Protein AF-A0A8T7E8D4-F1 (afdb_monomer_lite)

Secondary structure (DSSP, 8-state):
--------------THHHHHHHHHHHHHHHHHHHHHHHS-HHHHHH-HHHHHHHHHHHHHHHHHHHHHHHHHHHHHHTTTS-HHHHHHHHHHHHHHHHHHHHHHT-TT-HHHHHHHHHHHHHHHHHHHHHTT--PPPHHHHHHH--

Structure (mmCIF, N/CA/C/O backbone):
data_AF-A0A8T7E8D4-F1
#
_entry.id   AF-A0A8T7E8D4-F1
#
loop_
_atom_site.group_PDB
_atom_site.id
_atom_site.type_symbol
_atom_site.label_atom_id
_atom_site.label_alt_id
_atom_site.label_comp_id
_atom_site.label_asym_id
_atom_site.label_entity_id
_atom_site.label_seq_id
_atom_site.pdbx_PDB_ins_code
_atom_site.Cartn_x
_atom_site.Cartn_y
_atom_site.Cartn_z
_atom_site.occupancy
_atom_site.B_iso_or_equiv
_atom_site.auth_seq_id
_atom_site.auth_comp_id
_atom_site.auth_asym_id
_atom_site.auth_atom_id
_atom_site.pdbx_PDB_model_num
ATOM 1 N N . MET A 1 1 ? -45.755 15.172 2.010 1.00 49.56 1 MET A N 1
ATOM 2 C CA . MET A 1 1 ? -44.885 14.847 0.857 1.00 49.56 1 MET A CA 1
ATOM 3 C C . MET A 1 1 ? -43.943 13.762 1.341 1.00 49.56 1 MET A C 1
ATOM 5 O O . MET A 1 1 ? -43.435 13.919 2.440 1.00 49.56 1 MET A O 1
ATOM 9 N N . ALA A 1 2 ? -43.832 12.634 0.638 1.00 46.91 2 ALA A N 1
ATOM 10 C CA . ALA A 1 2 ? -43.070 11.491 1.142 1.00 46.91 2 ALA A CA 1
ATOM 11 C C . ALA A 1 2 ? -41.565 11.699 0.925 1.00 46.91 2 ALA A C 1
ATOM 13 O O . ALA A 1 2 ? -41.148 12.019 -0.188 1.00 46.91 2 ALA A O 1
ATOM 14 N N . GLU A 1 3 ? -40.782 11.499 1.984 1.00 51.09 3 GLU A N 1
ATOM 15 C CA . GLU A 1 3 ? -39.321 11.474 1.935 1.00 51.09 3 GLU A CA 1
ATOM 16 C C . GLU A 1 3 ? -38.874 10.336 1.001 1.00 51.09 3 GLU A C 1
ATOM 18 O O . GLU A 1 3 ? -39.162 9.165 1.256 1.00 51.09 3 GLU A O 1
ATOM 23 N N . GLN A 1 4 ? -38.201 10.660 -0.106 1.00 53.59 4 GLN A N 1
ATOM 24 C CA . GLN A 1 4 ? -37.549 9.644 -0.930 1.00 53.59 4 GLN A CA 1
ATOM 25 C C . GLN A 1 4 ? -36.211 9.280 -0.289 1.00 53.59 4 GLN A C 1
ATOM 27 O O . GLN A 1 4 ? -35.181 9.860 -0.628 1.00 53.59 4 GLN A O 1
ATOM 32 N N . ASP A 1 5 ? -36.243 8.310 0.627 1.00 52.97 5 ASP A N 1
ATOM 33 C CA . ASP A 1 5 ? -35.042 7.658 1.157 1.00 52.97 5 ASP A CA 1
ATOM 34 C C . ASP A 1 5 ? -34.182 7.137 -0.020 1.00 52.97 5 ASP A C 1
ATOM 36 O O . ASP A 1 5 ? -34.645 6.289 -0.800 1.00 52.97 5 ASP A O 1
ATOM 40 N N . PRO A 1 6 ? -32.967 7.679 -0.241 1.00 56.50 6 PRO A N 1
ATOM 41 C CA . PRO A 1 6 ? -32.166 7.357 -1.411 1.00 56.50 6 PRO A CA 1
ATOM 42 C C . PRO A 1 6 ? -31.604 5.938 -1.292 1.00 56.50 6 PRO A C 1
ATOM 44 O O . PRO A 1 6 ? -30.534 5.720 -0.720 1.00 56.50 6 PRO A O 1
ATOM 47 N N . THR A 1 7 ? -32.310 4.980 -1.906 1.00 58.66 7 THR A N 1
ATOM 48 C CA . THR A 1 7 ? -31.981 3.545 -1.908 1.00 58.66 7 THR A CA 1
ATOM 49 C C . THR A 1 7 ? -30.466 3.307 -1.994 1.00 58.66 7 THR A C 1
ATOM 51 O O . THR A 1 7 ? -29.839 3.781 -2.954 1.00 58.66 7 THR A O 1
ATOM 54 N N . PRO A 1 8 ? -29.851 2.576 -1.044 1.00 51.19 8 PRO A N 1
ATOM 55 C CA . PRO A 1 8 ? -28.403 2.558 -0.893 1.00 51.19 8 PRO A CA 1
ATOM 56 C C . PRO A 1 8 ? -27.721 2.039 -2.161 1.00 51.19 8 PRO A C 1
ATOM 58 O O . PRO A 1 8 ? -27.853 0.872 -2.544 1.00 51.19 8 PRO A O 1
ATOM 61 N N . LYS A 1 9 ? -26.968 2.928 -2.824 1.00 55.31 9 LYS A N 1
ATOM 62 C CA . LYS A 1 9 ? -26.284 2.664 -4.098 1.00 55.31 9 LYS A CA 1
ATOM 63 C C . LYS A 1 9 ? -25.301 1.503 -3.935 1.00 55.31 9 LYS A C 1
ATOM 65 O O . LYS A 1 9 ? -24.167 1.687 -3.491 1.00 55.31 9 LYS A O 1
ATOM 70 N N . LYS A 1 10 ? -25.746 0.298 -4.309 1.00 55.50 10 LYS A N 1
ATOM 71 C CA . LYS A 1 10 ? -25.026 -0.972 -4.136 1.00 55.50 10 LYS A CA 1
ATOM 72 C C . LYS A 1 10 ? -23.625 -0.885 -4.750 1.00 55.50 10 LYS A C 1
ATOM 74 O O . LYS A 1 10 ? -23.478 -0.994 -5.968 1.00 55.50 10 LYS A O 1
ATOM 79 N N . ARG A 1 11 ? -22.596 -0.695 -3.911 1.00 60.75 11 ARG A N 1
ATOM 80 C CA . ARG A 1 11 ? -21.184 -0.651 -4.325 1.00 60.75 11 ARG A CA 1
ATOM 81 C C . ARG A 1 11 ? -20.799 -2.019 -4.910 1.00 60.75 11 ARG A C 1
ATOM 83 O O . ARG A 1 11 ? -20.565 -2.973 -4.177 1.00 60.75 11 ARG A O 1
ATOM 90 N N . ARG A 1 12 ? -20.801 -2.124 -6.243 1.00 61.81 12 ARG A N 1
ATOM 91 C CA . ARG A 1 12 ? -20.352 -3.292 -7.025 1.00 61.81 12 ARG A CA 1
AT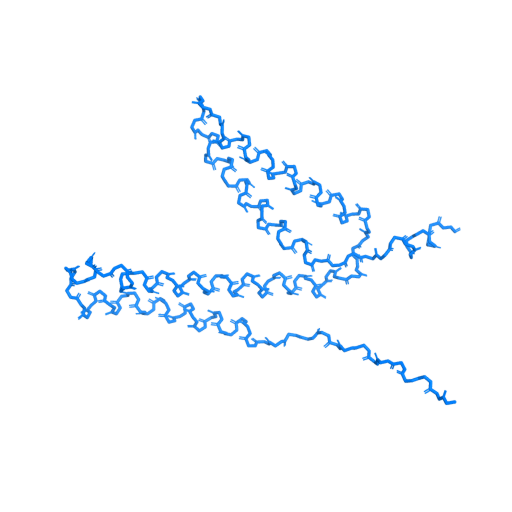OM 92 C C . ARG A 1 12 ? -18.997 -3.009 -7.650 1.00 61.81 12 ARG A C 1
ATOM 94 O O . ARG A 1 12 ? -18.719 -1.858 -7.958 1.00 61.81 12 ARG A O 1
ATOM 101 N N . VAL A 1 13 ? -18.259 -4.064 -7.983 1.00 62.72 13 VAL A N 1
ATOM 102 C CA . VAL A 1 13 ? -17.017 -4.002 -8.766 1.00 62.72 13 VAL A CA 1
ATOM 103 C C . VAL A 1 13 ? -17.285 -3.562 -10.222 1.00 62.72 13 VAL A C 1
ATOM 105 O O . VAL A 1 13 ? -17.947 -4.316 -10.937 1.00 62.72 13 VAL A O 1
ATOM 108 N N . PRO A 1 14 ? -16.749 -2.426 -10.732 1.00 73.94 14 PRO A N 1
ATOM 109 C CA . PRO A 1 14 ? -16.407 -2.315 -12.138 1.00 73.94 14 PRO A CA 1
ATOM 110 C C . PRO A 1 14 ? -15.186 -3.210 -12.351 1.00 73.94 14 PRO A C 1
ATOM 112 O O . PRO A 1 14 ? -14.033 -2.811 -12.195 1.00 73.94 14 PRO A O 1
ATOM 115 N N . ILE A 1 15 ? -15.485 -4.465 -12.678 1.00 74.81 15 ILE A N 1
ATOM 116 C CA . ILE A 1 15 ? -14.571 -5.579 -12.981 1.00 74.81 15 ILE A CA 1
ATOM 117 C C . ILE A 1 15 ? -13.484 -5.188 -14.013 1.00 74.81 15 ILE A C 1
ATOM 119 O O . ILE A 1 15 ? -12.457 -5.850 -14.114 1.00 74.81 15 ILE A O 1
ATOM 123 N N . GLY A 1 16 ? -13.657 -4.062 -14.713 1.00 80.94 16 GLY A N 1
ATOM 124 C CA . GLY A 1 16 ? -12.641 -3.437 -15.556 1.00 80.94 16 GLY A CA 1
ATOM 125 C C . GLY A 1 16 ? -11.303 -3.128 -14.868 1.00 80.94 16 GLY A C 1
ATOM 126 O O . GLY A 1 16 ? -10.287 -3.235 -15.537 1.00 80.94 16 GLY A O 1
ATOM 127 N N . LEU A 1 17 ? -11.243 -2.811 -13.565 1.00 83.00 17 LEU A N 1
ATOM 128 C CA . LEU A 1 17 ? -9.956 -2.514 -12.899 1.00 83.00 17 LEU A CA 1
ATOM 129 C C . LEU A 1 17 ? -8.959 -3.698 -12.909 1.00 83.00 17 LEU A C 1
ATOM 131 O O . LEU A 1 17 ? -7.856 -3.522 -13.434 1.00 83.00 17 LEU A O 1
ATOM 135 N N . PRO A 1 18 ? -9.305 -4.906 -12.413 1.00 85.88 18 PRO A N 1
ATOM 136 C CA . PRO A 1 18 ? -8.406 -6.056 -12.500 1.00 85.88 18 PRO A CA 1
ATOM 137 C C . PRO A 1 18 ? -8.182 -6.536 -13.943 1.00 85.88 18 PRO A C 1
ATOM 139 O O . PRO A 1 18 ? -7.100 -7.034 -14.240 1.00 85.88 18 PRO A O 1
ATOM 142 N N . ILE A 1 19 ? -9.144 -6.347 -14.858 1.00 87.12 19 ILE A N 1
ATOM 143 C CA . ILE A 1 19 ? -8.937 -6.641 -16.289 1.00 87.12 19 ILE A CA 1
ATOM 144 C C . ILE A 1 19 ? -7.839 -5.737 -16.867 1.00 87.12 19 ILE A C 1
ATOM 146 O O . ILE A 1 19 ? -6.902 -6.237 -17.485 1.00 87.12 19 ILE A O 1
ATOM 150 N N . THR A 1 20 ? -7.898 -4.425 -16.620 1.00 87.81 20 THR A N 1
ATOM 151 C CA . THR A 1 20 ? -6.860 -3.480 -17.059 1.00 87.81 20 THR A CA 1
ATOM 152 C C . THR A 1 20 ? -5.505 -3.801 -16.430 1.00 87.81 20 THR A C 1
ATOM 154 O O . THR A 1 20 ? -4.496 -3.729 -17.126 1.00 87.81 20 THR A O 1
ATOM 157 N N . ALA A 1 21 ? -5.462 -4.228 -15.160 1.00 88.50 21 ALA A N 1
ATOM 158 C CA . ALA A 1 21 ? -4.226 -4.696 -14.529 1.00 88.50 21 ALA A CA 1
ATOM 159 C C . ALA A 1 21 ? -3.603 -5.876 -15.300 1.00 88.50 21 ALA A C 1
ATOM 161 O O . ALA A 1 21 ? -2.440 -5.810 -15.686 1.00 88.50 21 ALA A O 1
ATOM 162 N N . VAL A 1 22 ? -4.390 -6.918 -15.604 1.00 90.31 22 VAL A N 1
ATOM 163 C CA . VAL A 1 22 ? -3.923 -8.089 -16.370 1.00 90.31 22 VAL A CA 1
ATOM 164 C C . VAL A 1 22 ? -3.470 -7.702 -17.782 1.00 90.31 22 VAL A C 1
ATOM 166 O O . VAL A 1 22 ? -2.429 -8.177 -18.232 1.00 90.31 22 VAL A O 1
ATOM 169 N N . LEU A 1 23 ? -4.191 -6.810 -18.467 1.00 90.12 23 LEU A N 1
ATOM 170 C CA . LEU A 1 23 ? -3.785 -6.313 -19.786 1.00 90.12 23 LEU A CA 1
ATOM 171 C C . LEU A 1 23 ? -2.434 -5.583 -19.730 1.00 90.12 23 LEU A C 1
ATOM 173 O O . LEU A 1 23 ? -1.564 -5.868 -20.551 1.00 90.12 23 LEU A O 1
ATOM 177 N N . PHE A 1 24 ? -2.221 -4.703 -18.746 1.00 89.62 24 PHE A N 1
ATOM 178 C CA . PHE A 1 24 ? -0.935 -4.022 -18.544 1.00 89.62 24 PHE A CA 1
ATOM 179 C C . PHE A 1 24 ? 0.194 -4.983 -18.146 1.00 89.62 24 PHE A C 1
ATOM 181 O O . PHE A 1 24 ? 1.324 -4.791 -18.593 1.00 89.62 24 PHE A O 1
ATOM 188 N N . LEU A 1 25 ? -0.095 -6.028 -17.359 1.00 90.50 25 LEU A N 1
ATOM 189 C CA . LEU A 1 25 ? 0.881 -7.063 -17.007 1.00 90.50 25 LEU A CA 1
ATOM 190 C C . LEU A 1 25 ? 1.386 -7.781 -18.259 1.00 90.50 25 LEU A C 1
ATOM 192 O O . LEU A 1 25 ? 2.591 -7.860 -18.487 1.00 90.50 25 LEU A O 1
ATOM 196 N N . LEU A 1 26 ? 0.453 -8.283 -19.074 1.00 90.12 26 LEU A N 1
ATOM 197 C CA . LEU A 1 26 ? 0.767 -8.993 -20.309 1.00 90.12 26 LEU A CA 1
ATOM 198 C C . LEU A 1 26 ? 1.535 -8.076 -21.262 1.00 90.12 26 LEU A C 1
ATOM 200 O O . LEU A 1 26 ? 2.608 -8.451 -21.729 1.00 90.12 26 LEU A O 1
ATOM 204 N N . LEU A 1 27 ? 1.045 -6.852 -21.493 1.00 89.25 27 LEU A N 1
ATOM 205 C CA . LEU A 1 27 ? 1.713 -5.908 -22.385 1.00 89.25 27 LEU A CA 1
ATOM 206 C C . LEU A 1 27 ? 3.134 -5.580 -21.899 1.00 89.25 27 LEU A C 1
ATOM 208 O O . LEU A 1 27 ? 4.063 -5.634 -22.694 1.00 89.25 27 LEU A O 1
ATOM 212 N N . GLY A 1 28 ? 3.335 -5.322 -20.601 1.00 85.06 28 GLY A N 1
ATOM 213 C CA . GLY A 1 28 ? 4.658 -5.051 -20.029 1.00 85.06 28 GLY A CA 1
ATOM 214 C C . GLY A 1 28 ? 5.645 -6.212 -20.197 1.00 85.06 28 GLY A C 1
ATOM 215 O O . GLY A 1 28 ? 6.800 -5.987 -20.564 1.00 85.06 28 GLY A O 1
ATOM 216 N N . LEU A 1 29 ? 5.177 -7.452 -20.005 1.00 87.12 29 LEU A N 1
ATOM 217 C CA . LEU A 1 29 ? 5.975 -8.668 -20.202 1.00 87.12 29 LEU A CA 1
ATOM 218 C C . LEU A 1 29 ? 6.361 -8.905 -21.671 1.00 87.12 29 LEU A C 1
ATOM 220 O O . LEU A 1 29 ? 7.455 -9.401 -21.926 1.00 87.12 29 LEU A O 1
ATOM 224 N N . PHE A 1 30 ? 5.511 -8.530 -22.635 1.00 87.25 30 PHE A N 1
ATOM 225 C CA . PHE A 1 30 ? 5.833 -8.628 -24.065 1.00 87.25 30 PHE A CA 1
ATOM 226 C C . PHE A 1 30 ? 6.650 -7.435 -24.588 1.00 87.25 30 PHE A C 1
ATOM 228 O O . PHE A 1 30 ? 7.502 -7.610 -25.458 1.00 87.25 30 PHE A O 1
ATOM 235 N N . VAL A 1 31 ? 6.450 -6.226 -24.056 1.00 85.19 31 VAL A N 1
ATOM 236 C CA . VAL A 1 31 ? 7.137 -5.006 -24.514 1.00 85.19 31 VAL A CA 1
ATOM 237 C C . VAL A 1 31 ? 8.630 -5.041 -24.182 1.00 85.19 31 VAL A C 1
ATOM 239 O O . VAL A 1 31 ? 9.440 -4.721 -25.048 1.00 85.19 31 VAL A O 1
ATOM 242 N N . ALA A 1 32 ? 9.018 -5.480 -22.980 1.00 77.19 32 ALA A N 1
ATOM 243 C CA . ALA A 1 32 ? 10.424 -5.525 -22.566 1.00 77.19 32 ALA A CA 1
ATOM 244 C C . ALA A 1 32 ? 11.351 -6.326 -23.521 1.00 77.19 32 ALA A C 1
ATOM 246 O O . ALA A 1 32 ? 12.321 -5.738 -24.004 1.00 77.19 32 ALA A O 1
ATOM 247 N N . PRO A 1 33 ? 11.077 -7.606 -23.866 1.00 82.75 33 PRO A N 1
ATOM 248 C CA . PRO A 1 33 ? 11.890 -8.347 -24.836 1.00 82.75 33 PRO A CA 1
ATOM 249 C C . PRO A 1 33 ? 11.748 -7.807 -26.270 1.00 82.75 33 PRO A C 1
ATOM 251 O O . PRO A 1 33 ? 12.697 -7.861 -27.047 1.00 82.75 33 PRO A O 1
ATOM 254 N N . THR A 1 34 ? 10.588 -7.246 -26.634 1.00 83.19 34 THR A N 1
ATOM 255 C CA . THR A 1 34 ? 10.385 -6.664 -27.974 1.00 83.19 34 THR A CA 1
ATOM 256 C C . THR A 1 34 ? 11.271 -5.437 -28.197 1.00 83.19 34 THR A C 1
ATOM 258 O O . THR A 1 34 ? 11.852 -5.278 -29.271 1.00 83.19 34 THR A O 1
ATOM 261 N N . LEU A 1 35 ? 11.429 -4.583 -27.180 1.00 78.12 35 LEU A N 1
ATOM 262 C CA . LEU A 1 35 ? 12.281 -3.396 -27.253 1.00 78.12 35 LEU A CA 1
ATOM 263 C C . LEU A 1 35 ? 13.764 -3.757 -27.381 1.00 78.12 35 LEU A C 1
ATOM 265 O O . LEU A 1 35 ? 14.455 -3.167 -28.209 1.00 78.12 35 LEU A O 1
ATOM 269 N N . THR A 1 36 ? 14.245 -4.748 -26.625 1.00 78.06 36 THR A N 1
ATOM 270 C CA . THR A 1 36 ? 15.645 -5.202 -26.710 1.00 78.06 36 THR A CA 1
ATOM 271 C C . THR A 1 36 ? 15.968 -5.929 -28.016 1.00 78.06 36 THR A C 1
ATOM 273 O O . THR A 1 36 ? 17.127 -5.926 -28.425 1.00 78.06 36 THR A O 1
ATOM 276 N N . ALA A 1 37 ? 14.967 -6.508 -28.689 1.00 81.44 37 ALA A N 1
ATOM 277 C CA . ALA A 1 37 ? 15.109 -7.081 -30.028 1.00 81.44 37 ALA A CA 1
ATOM 278 C C . ALA A 1 37 ? 15.044 -6.033 -31.159 1.00 81.44 37 ALA A C 1
ATOM 280 O O . ALA A 1 37 ? 15.626 -6.250 -32.220 1.00 81.44 37 ALA A O 1
ATOM 281 N N . SER A 1 38 ? 14.340 -4.913 -30.951 1.00 81.25 38 SER A N 1
ATOM 282 C CA . SER A 1 38 ? 14.062 -3.918 -32.004 1.00 81.25 38 SER A CA 1
ATOM 283 C C . SER A 1 38 ? 15.009 -2.712 -32.006 1.00 81.25 38 SER A C 1
ATOM 285 O O . SER A 1 38 ? 15.161 -2.069 -33.043 1.00 81.25 38 SER A O 1
ATOM 287 N N . PHE A 1 39 ? 15.633 -2.380 -30.870 1.00 79.00 39 PHE A N 1
ATOM 288 C CA . PHE A 1 39 ? 16.472 -1.185 -30.723 1.00 79.00 39 PHE A CA 1
ATOM 289 C C . PHE A 1 39 ? 17.923 -1.526 -30.344 1.00 79.00 39 PHE A C 1
ATOM 291 O O . PHE A 1 39 ? 18.148 -2.347 -29.451 1.00 79.00 39 PHE A O 1
ATOM 298 N N . PRO A 1 40 ? 18.931 -0.853 -30.940 1.00 80.75 40 PRO A N 1
ATOM 299 C CA . PRO A 1 40 ? 20.315 -0.960 -30.492 1.00 80.75 40 PRO A CA 1
ATOM 300 C C . PRO A 1 40 ? 20.471 -0.538 -29.025 1.00 80.75 40 PRO A C 1
ATOM 302 O O . PRO A 1 40 ? 19.927 0.484 -28.599 1.00 80.75 40 PRO A O 1
ATOM 305 N N . GLN A 1 41 ? 21.281 -1.283 -28.268 1.00 75.69 41 GLN A N 1
ATOM 306 C CA . GLN A 1 41 ? 21.496 -1.068 -26.827 1.00 75.69 41 GLN A CA 1
ATOM 307 C C . GLN A 1 41 ? 21.970 0.361 -26.486 1.00 75.69 41 GLN A C 1
ATOM 309 O O . GLN A 1 41 ? 21.618 0.903 -25.439 1.00 75.69 41 GLN A O 1
ATOM 314 N N . GLU A 1 42 ? 22.698 1.024 -27.391 1.00 73.31 42 GLU A N 1
ATOM 315 C CA . GLU A 1 42 ? 23.115 2.421 -27.210 1.00 73.31 42 GLU A CA 1
ATOM 316 C C . GLU A 1 42 ? 21.947 3.419 -27.157 1.00 73.31 42 GLU A C 1
ATOM 318 O O . GLU A 1 42 ? 22.025 4.408 -26.429 1.00 73.31 42 GLU A O 1
ATOM 323 N N . GLN A 1 43 ? 20.857 3.179 -27.896 1.00 73.94 43 GLN A N 1
ATOM 324 C CA . GLN A 1 43 ? 19.681 4.0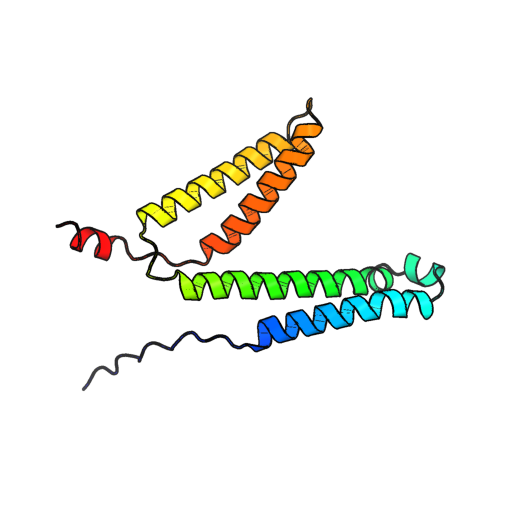57 -27.871 1.00 73.94 43 GLN A CA 1
ATOM 325 C C . GLN A 1 43 ? 18.834 3.825 -26.615 1.00 73.94 43 GLN A C 1
ATOM 327 O O . GLN A 1 43 ? 18.350 4.787 -26.020 1.00 73.94 43 GLN A O 1
ATOM 332 N N . LEU A 1 44 ? 18.713 2.568 -26.175 1.00 74.69 44 LEU A N 1
ATOM 333 C CA . LEU A 1 44 ? 18.038 2.204 -24.924 1.00 74.69 44 LEU A CA 1
ATOM 334 C C . LEU A 1 44 ? 18.726 2.845 -23.708 1.00 74.69 44 LEU A C 1
ATOM 336 O O . LEU A 1 44 ? 18.056 3.448 -22.874 1.00 74.69 44 LEU A O 1
ATOM 340 N N . ASN A 1 45 ? 20.060 2.798 -23.647 1.00 77.69 45 ASN A N 1
ATOM 341 C CA . ASN A 1 45 ? 20.826 3.363 -22.532 1.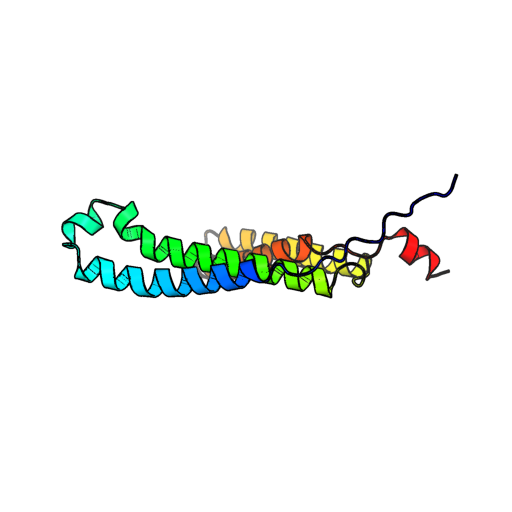00 77.69 45 ASN A CA 1
ATOM 342 C C . ASN A 1 45 ? 20.838 4.901 -22.505 1.00 77.69 45 ASN A C 1
ATOM 344 O O . ASN A 1 45 ? 20.907 5.490 -21.428 1.00 77.69 45 ASN A O 1
ATOM 348 N N . ARG A 1 46 ? 20.751 5.569 -23.665 1.00 82.19 46 ARG A N 1
ATOM 349 C CA . ARG A 1 46 ? 20.643 7.039 -23.737 1.00 82.19 46 ARG A CA 1
ATOM 350 C C . ARG A 1 46 ? 19.248 7.552 -23.362 1.00 82.19 46 ARG A C 1
ATOM 352 O O . ARG A 1 46 ? 19.133 8.664 -22.855 1.00 82.19 46 ARG A O 1
ATOM 359 N N . ASN A 1 47 ? 18.203 6.750 -23.573 1.00 83.31 47 ASN A N 1
ATOM 360 C CA . ASN A 1 47 ? 16.811 7.164 -23.404 1.00 83.31 47 ASN A CA 1
ATOM 361 C C . ASN A 1 47 ? 16.142 6.435 -22.228 1.00 83.31 47 ASN A C 1
ATOM 363 O O . ASN A 1 47 ? 15.479 5.413 -22.406 1.00 83.31 47 ASN A O 1
ATOM 367 N N . ALA A 1 48 ? 16.236 7.013 -21.025 1.00 82.50 48 ALA A N 1
ATOM 368 C CA . ALA A 1 48 ? 15.673 6.438 -19.796 1.00 82.50 48 ALA A CA 1
ATOM 369 C C . ALA A 1 48 ? 14.177 6.063 -19.896 1.00 82.50 48 ALA A C 1
ATOM 371 O O . ALA A 1 48 ? 13.761 5.059 -19.324 1.00 82.50 48 ALA A O 1
ATOM 372 N N . LEU A 1 49 ? 13.374 6.815 -20.662 1.00 81.00 49 LEU A N 1
ATOM 373 C CA . LEU A 1 49 ? 11.961 6.493 -20.914 1.00 81.00 49 LEU A CA 1
ATOM 374 C C . LEU A 1 49 ? 11.775 5.203 -21.733 1.00 81.00 49 LEU A C 1
ATOM 376 O O . LEU A 1 49 ? 10.875 4.424 -21.435 1.00 81.00 49 LEU A O 1
ATOM 380 N N . LEU A 1 50 ? 12.627 4.958 -22.734 1.00 79.75 50 LEU A N 1
ATOM 381 C CA . LEU A 1 50 ? 12.590 3.752 -23.575 1.00 79.75 50 LEU A CA 1
ATOM 382 C C . LEU A 1 50 ? 13.061 2.514 -22.804 1.00 79.75 50 LEU A C 1
ATOM 384 O O . LEU A 1 50 ? 12.439 1.463 -22.908 1.00 79.75 50 LEU A O 1
ATOM 388 N N . SER A 1 51 ? 14.109 2.649 -21.987 1.00 81.19 51 SER A N 1
ATOM 389 C CA . SER A 1 51 ? 14.558 1.582 -21.082 1.00 81.19 51 SER A CA 1
ATOM 390 C C . SER A 1 51 ? 13.518 1.281 -19.987 1.00 81.19 51 SER A C 1
ATOM 392 O O . SER A 1 51 ? 13.195 0.126 -19.708 1.00 81.19 51 SER A O 1
ATOM 394 N N . GLY A 1 52 ? 12.919 2.323 -19.402 1.00 85.25 52 GLY A N 1
ATOM 395 C CA . GLY A 1 52 ? 12.002 2.204 -18.268 1.00 85.25 52 GLY A CA 1
ATOM 396 C C . GLY A 1 52 ? 10.571 1.763 -18.595 1.00 85.25 52 GLY A C 1
ATOM 397 O O . GLY A 1 52 ? 9.854 1.376 -17.674 1.00 85.25 52 GLY A O 1
ATOM 398 N N . ILE A 1 53 ? 10.114 1.802 -19.854 1.00 88.56 53 ILE A N 1
ATOM 399 C CA . ILE A 1 53 ? 8.682 1.618 -20.167 1.00 88.56 53 ILE A CA 1
ATOM 400 C C . ILE A 1 53 ? 8.150 0.212 -19.843 1.00 88.56 53 ILE A C 1
ATOM 402 O O . ILE A 1 53 ? 7.032 0.088 -19.342 1.00 88.56 53 ILE A O 1
ATOM 406 N N . GLY A 1 54 ? 8.957 -0.838 -20.037 1.00 85.81 54 GLY A N 1
ATOM 407 C CA . GLY A 1 54 ? 8.588 -2.207 -19.653 1.00 85.81 54 GLY A CA 1
ATOM 408 C C . GLY A 1 54 ? 8.430 -2.360 -18.136 1.00 85.81 54 GLY A C 1
ATOM 409 O O . GLY A 1 54 ? 7.423 -2.886 -17.661 1.00 85.81 54 GLY A O 1
ATOM 410 N N . PHE A 1 55 ? 9.378 -1.809 -17.367 1.00 86.62 55 PHE A N 1
ATOM 411 C CA . PHE A 1 55 ? 9.291 -1.737 -15.904 1.00 86.62 55 PHE A CA 1
ATOM 412 C C . PHE A 1 55 ? 8.054 -0.948 -15.451 1.00 86.62 55 PHE A C 1
ATOM 414 O O . PHE A 1 55 ? 7.302 -1.420 -14.599 1.00 86.62 55 PHE A O 1
ATOM 421 N N . LEU A 1 56 ? 7.804 0.217 -16.056 1.00 90.44 56 LEU A N 1
ATOM 422 C CA . LEU A 1 56 ? 6.677 1.081 -15.713 1.00 90.44 56 LEU A CA 1
ATOM 423 C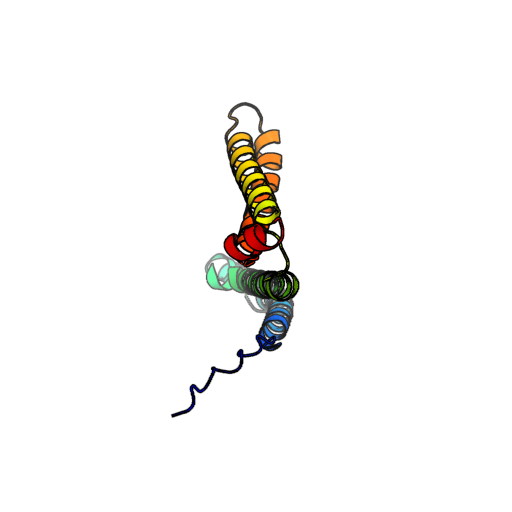 C . LEU A 1 56 ? 5.327 0.392 -15.963 1.00 90.44 56 LEU A C 1
ATOM 425 O O . LEU A 1 56 ? 4.433 0.507 -15.130 1.00 90.44 56 LEU A O 1
ATOM 429 N N . MET A 1 57 ? 5.175 -0.367 -17.053 1.00 89.44 57 MET A N 1
ATOM 430 C CA . MET A 1 57 ? 3.950 -1.133 -17.323 1.00 89.44 57 MET A CA 1
ATOM 431 C C . MET A 1 57 ? 3.690 -2.223 -16.280 1.00 89.44 57 MET A C 1
ATOM 433 O O . MET A 1 57 ? 2.572 -2.326 -15.770 1.00 89.44 57 MET A O 1
ATOM 437 N N . VAL A 1 58 ? 4.718 -2.992 -15.907 1.00 90.06 58 VAL A N 1
ATOM 438 C CA . VAL A 1 58 ? 4.606 -4.007 -14.845 1.00 90.06 58 VAL A CA 1
ATOM 439 C C . VAL A 1 58 ? 4.288 -3.347 -13.496 1.00 90.06 58 VAL A C 1
ATOM 441 O O . VAL A 1 58 ? 3.417 -3.822 -12.768 1.00 90.06 58 VAL A O 1
ATOM 444 N N . PHE A 1 59 ? 4.921 -2.214 -13.184 1.00 91.19 59 PHE A N 1
ATOM 445 C CA . PHE A 1 59 ? 4.675 -1.455 -11.957 1.00 91.19 59 PHE A CA 1
ATOM 446 C C . PHE A 1 59 ? 3.244 -0.889 -11.883 1.00 91.19 59 PHE A C 1
ATOM 448 O O . PHE A 1 59 ? 2.566 -1.066 -10.871 1.00 91.19 59 PHE A O 1
ATOM 455 N N . ILE A 1 60 ? 2.738 -0.295 -12.972 1.00 93.06 60 ILE A N 1
ATOM 456 C CA . ILE A 1 60 ? 1.344 0.169 -13.084 1.00 93.06 60 ILE A CA 1
ATOM 457 C C . ILE A 1 60 ? 0.367 -0.999 -12.902 1.00 93.06 60 ILE A C 1
ATOM 459 O O . ILE A 1 60 ? -0.609 -0.868 -12.163 1.00 93.06 60 ILE A O 1
ATOM 463 N N . SER A 1 61 ? 0.640 -2.157 -13.510 1.00 92.62 61 SER A N 1
ATOM 464 C CA . SER A 1 61 ? -0.157 -3.372 -13.310 1.00 92.62 61 SER A CA 1
ATOM 465 C C . SER A 1 61 ? -0.227 -3.781 -11.832 1.00 92.62 61 SER A C 1
ATOM 467 O O . SER A 1 61 ? -1.320 -4.018 -11.315 1.00 92.62 61 SER A O 1
ATOM 469 N N . ILE A 1 62 ? 0.913 -3.815 -11.130 1.00 92.56 62 ILE A N 1
ATOM 470 C CA . ILE A 1 62 ? 0.969 -4.148 -9.696 1.00 92.56 62 ILE A CA 1
ATOM 471 C C . ILE A 1 62 ? 0.124 -3.159 -8.877 1.00 92.56 62 ILE A C 1
ATOM 473 O O . ILE A 1 62 ? -0.651 -3.588 -8.022 1.00 92.56 62 ILE A O 1
ATOM 477 N N . ILE A 1 63 ? 0.201 -1.856 -9.171 1.00 93.31 63 ILE A N 1
ATOM 478 C CA . ILE A 1 63 ? -0.615 -0.827 -8.509 1.00 93.31 63 ILE A CA 1
ATOM 479 C C . ILE A 1 63 ? -2.114 -1.047 -8.767 1.00 93.31 63 ILE A C 1
ATOM 481 O O . ILE A 1 63 ? -2.901 -1.037 -7.821 1.00 93.31 63 ILE A O 1
ATOM 485 N N . LEU A 1 64 ? -2.528 -1.285 -10.015 1.00 93.12 64 LEU A N 1
ATOM 486 C CA . LEU A 1 64 ? -3.936 -1.529 -10.361 1.00 93.12 64 LEU A CA 1
ATOM 487 C C . LEU A 1 64 ? -4.485 -2.798 -9.690 1.00 93.12 64 LEU A C 1
ATOM 489 O O . LEU A 1 64 ? -5.623 -2.810 -9.208 1.00 93.12 64 LEU A O 1
ATOM 493 N N . PHE A 1 65 ? -3.672 -3.854 -9.616 1.00 92.69 65 PHE A N 1
ATOM 494 C CA . PHE A 1 65 ? -4.017 -5.083 -8.908 1.00 92.69 65 PHE A CA 1
ATOM 495 C C . PHE A 1 65 ? -4.153 -4.837 -7.399 1.00 92.69 65 PHE A C 1
ATOM 497 O O . PHE A 1 65 ? -5.122 -5.275 -6.781 1.00 92.69 65 PHE A O 1
ATOM 504 N N . TYR A 1 66 ? -3.234 -4.065 -6.816 1.00 93.69 66 TYR A N 1
ATOM 505 C CA . TYR A 1 66 ? -3.256 -3.709 -5.402 1.00 93.69 66 TYR A CA 1
ATOM 506 C C . TYR A 1 66 ? -4.473 -2.845 -5.026 1.00 93.69 66 TYR A C 1
ATOM 508 O O . TYR A 1 66 ? -5.182 -3.182 -4.081 1.00 93.69 66 TYR A O 1
ATOM 516 N N . ILE A 1 67 ? -4.803 -1.811 -5.808 1.00 91.31 67 ILE A N 1
ATOM 517 C CA . ILE A 1 67 ? -6.022 -0.999 -5.619 1.00 91.31 67 ILE A CA 1
ATOM 518 C C . ILE A 1 67 ? -7.280 -1.880 -5.700 1.00 91.31 67 ILE A C 1
ATOM 520 O O . ILE A 1 67 ? -8.188 -1.757 -4.874 1.00 91.31 67 ILE A O 1
ATOM 524 N N . SER A 1 68 ? -7.316 -2.819 -6.651 1.00 91.56 68 SER A N 1
ATOM 525 C CA . SER A 1 68 ? -8.410 -3.792 -6.771 1.00 91.56 68 SER A CA 1
ATOM 526 C C . SER A 1 68 ? -8.526 -4.686 -5.525 1.00 91.56 68 SER A C 1
ATOM 528 O O . SER A 1 68 ? -9.639 -4.968 -5.076 1.00 91.56 68 SER A O 1
ATOM 530 N N . ALA A 1 69 ? -7.397 -5.088 -4.932 1.00 91.12 69 ALA A N 1
ATOM 531 C CA . ALA A 1 69 ? -7.341 -5.907 -3.722 1.00 91.12 69 ALA A CA 1
ATOM 532 C C . ALA A 1 69 ? -7.780 -5.147 -2.455 1.00 91.12 69 ALA A C 1
ATOM 534 O O . ALA A 1 69 ? -8.622 -5.667 -1.719 1.00 91.12 69 ALA A O 1
ATOM 535 N N . ILE A 1 70 ? -7.294 -3.912 -2.232 1.00 91.62 70 ILE A N 1
ATOM 536 C CA . ILE A 1 70 ? -7.759 -3.025 -1.141 1.00 91.62 70 ILE A CA 1
ATOM 537 C C . ILE A 1 70 ? -9.281 -2.935 -1.171 1.00 91.62 70 ILE A C 1
ATOM 539 O O . ILE A 1 70 ? -9.967 -3.048 -0.157 1.00 91.62 70 ILE A O 1
ATOM 543 N N . TRP A 1 71 ? -9.830 -2.718 -2.358 1.00 90.00 71 TRP A N 1
ATOM 544 C CA . TRP A 1 71 ? -11.235 -2.403 -2.463 1.00 90.00 71 TRP A CA 1
ATOM 545 C C . TRP A 1 71 ? -12.145 -3.641 -2.417 1.00 90.00 71 TRP A C 1
ATOM 547 O O . TRP A 1 71 ? -13.238 -3.583 -1.853 1.00 90.00 71 TRP A O 1
ATOM 557 N N . TRP A 1 72 ? -11.670 -4.798 -2.886 1.00 90.06 72 TRP A N 1
ATOM 558 C CA . TRP A 1 72 ? -12.284 -6.095 -2.579 1.00 90.06 72 TRP A CA 1
ATOM 559 C C . TRP A 1 72 ? -12.303 -6.382 -1.068 1.00 90.06 72 TRP A C 1
ATOM 561 O O . TRP A 1 72 ? -13.309 -6.874 -0.550 1.00 90.06 72 TRP A O 1
ATOM 571 N N . LEU A 1 73 ? -11.229 -6.031 -0.351 1.00 90.44 73 LEU A N 1
ATOM 572 C CA . LEU A 1 73 ? -11.137 -6.165 1.104 1.00 90.44 73 LEU A CA 1
ATOM 573 C C . LEU A 1 73 ? -12.151 -5.249 1.809 1.00 90.44 73 LEU A C 1
ATOM 575 O O . LEU A 1 73 ? -12.926 -5.726 2.640 1.00 90.44 73 LEU A O 1
ATOM 579 N N . ALA A 1 74 ? -12.230 -3.977 1.407 1.00 87.69 74 ALA A N 1
ATOM 580 C CA . ALA A 1 74 ? -13.223 -3.024 1.902 1.00 87.69 74 ALA A CA 1
ATOM 581 C C . ALA A 1 74 ? -14.664 -3.522 1.668 1.00 87.69 74 ALA A C 1
ATOM 583 O O . ALA A 1 74 ? -15.470 -3.552 2.594 1.00 87.69 74 ALA A O 1
ATOM 584 N N . LEU A 1 75 ? -14.996 -4.026 0.473 1.00 86.75 75 LEU A N 1
ATOM 585 C CA . LEU A 1 75 ? -16.317 -4.616 0.196 1.00 86.75 75 LEU A CA 1
ATOM 586 C C . LEU A 1 75 ? -16.651 -5.829 1.085 1.00 86.75 75 LEU A C 1
ATOM 588 O O . LEU A 1 75 ? -17.829 -6.111 1.317 1.00 86.75 75 LEU A O 1
ATOM 592 N N . ARG A 1 76 ? -15.646 -6.562 1.580 1.00 87.31 76 ARG A N 1
ATOM 593 C CA . ARG A 1 76 ? -15.852 -7.696 2.492 1.00 87.31 76 ARG A CA 1
ATOM 594 C C . ARG A 1 76 ? -15.990 -7.284 3.955 1.00 87.31 76 ARG A C 1
ATOM 596 O O . ARG A 1 76 ? -16.776 -7.935 4.648 1.00 87.31 76 ARG A O 1
ATOM 603 N N . LEU A 1 77 ? -15.252 -6.267 4.405 1.00 88.94 77 LEU A N 1
ATOM 604 C CA . LEU A 1 77 ? -15.085 -5.914 5.823 1.00 88.94 77 LEU A CA 1
ATOM 605 C C . LEU A 1 77 ? -15.825 -4.641 6.274 1.00 88.94 77 LEU A C 1
ATOM 607 O O . LEU A 1 77 ? -16.095 -4.508 7.469 1.00 88.94 77 LEU A O 1
ATOM 611 N N . ASN A 1 78 ? -16.196 -3.738 5.361 1.00 86.88 78 ASN A N 1
ATOM 612 C CA . ASN A 1 78 ? -16.917 -2.508 5.705 1.00 86.88 78 ASN A CA 1
ATOM 613 C C . ASN A 1 78 ? -18.220 -2.815 6.454 1.00 86.88 78 ASN A C 1
ATOM 615 O O . ASN A 1 78 ? -19.010 -3.655 6.017 1.00 86.88 78 ASN A O 1
ATOM 619 N N . GLY A 1 79 ? -18.435 -2.133 7.582 1.00 82.12 79 GLY A N 1
ATOM 620 C CA . GLY A 1 79 ? -19.613 -2.321 8.435 1.00 82.12 79 GLY A CA 1
ATOM 621 C C . GLY A 1 79 ? -19.672 -3.670 9.166 1.00 82.12 79 GLY A C 1
ATOM 622 O O . GLY A 1 79 ? -20.720 -4.021 9.696 1.00 82.12 79 GLY A O 1
ATOM 623 N N . LYS A 1 80 ? -18.579 -4.449 9.191 1.00 86.56 80 LYS A N 1
ATOM 624 C CA . LYS A 1 80 ? -18.493 -5.724 9.937 1.00 86.56 80 LYS A CA 1
ATOM 625 C C . LYS A 1 80 ? -17.402 -5.750 11.002 1.00 86.56 80 LYS A C 1
ATOM 627 O O . LYS A 1 80 ? -17.430 -6.611 11.876 1.00 86.56 80 LYS A O 1
ATOM 632 N N . VAL A 1 81 ? -16.425 -4.850 10.917 1.00 89.06 81 VAL A N 1
ATOM 633 C CA . VAL A 1 81 ? -15.329 -4.757 11.889 1.00 89.06 81 VAL A CA 1
ATOM 634 C C . VAL A 1 81 ? -15.748 -3.827 13.024 1.00 89.06 81 VAL A C 1
ATOM 636 O O . VAL A 1 81 ? -16.075 -2.664 12.788 1.00 89.06 81 VAL A O 1
ATOM 639 N N . ALA A 1 82 ? -15.725 -4.336 14.256 1.00 90.00 82 ALA A N 1
ATOM 640 C CA . ALA A 1 82 ? -15.975 -3.539 15.451 1.00 90.00 82 ALA A CA 1
ATOM 641 C C . ALA A 1 82 ? -14.890 -2.465 15.631 1.00 90.00 82 ALA A C 1
ATOM 643 O O . ALA A 1 82 ? -13.703 -2.733 15.421 1.00 90.00 82 ALA A O 1
ATOM 644 N N . TYR A 1 83 ? -15.281 -1.269 16.076 1.00 88.94 83 TYR A N 1
ATOM 645 C CA . TYR A 1 83 ? -14.376 -0.124 16.221 1.00 88.94 83 TYR A CA 1
ATOM 646 C C . TYR A 1 83 ? -13.138 -0.429 17.089 1.00 88.94 83 TYR A C 1
ATOM 648 O O . TYR A 1 83 ? -12.011 -0.161 16.673 1.00 88.94 83 TYR A O 1
ATOM 656 N N . LYS A 1 84 ? -13.320 -1.110 18.232 1.00 89.19 84 LYS A N 1
ATOM 657 C CA . LYS A 1 84 ? -12.225 -1.564 19.117 1.00 89.19 84 LYS A CA 1
ATOM 658 C C . LYS A 1 84 ? -11.187 -2.425 18.367 1.00 89.19 84 LYS A C 1
ATOM 660 O O . LYS A 1 84 ? -9.985 -2.209 18.506 1.00 89.19 84 LYS A O 1
ATOM 665 N N . THR A 1 85 ? -11.638 -3.361 17.526 1.00 91.31 85 THR A N 1
ATOM 666 C CA . THR A 1 85 ? -10.768 -4.226 16.705 1.00 91.31 85 THR A CA 1
ATOM 667 C C . THR A 1 85 ? -10.075 -3.445 15.590 1.00 91.31 85 THR A C 1
ATOM 669 O O . THR A 1 85 ? -8.886 -3.654 15.352 1.00 91.31 85 THR A O 1
ATOM 672 N N . TYR A 1 86 ? -10.790 -2.521 14.938 1.00 93.06 86 TYR A N 1
ATOM 673 C CA . TYR A 1 86 ? -10.220 -1.639 13.918 1.00 93.06 86 TYR A CA 1
ATOM 674 C C . TYR A 1 86 ? -9.052 -0.817 14.475 1.00 93.06 86 TYR A C 1
ATOM 676 O O . TYR A 1 86 ? -7.965 -0.841 13.897 1.00 93.06 86 TYR A O 1
ATOM 684 N N . ARG A 1 87 ? -9.259 -0.174 15.632 1.00 93.81 87 ARG A N 1
ATOM 685 C CA . ARG A 1 87 ? -8.256 0.643 16.331 1.00 93.81 87 ARG A CA 1
ATOM 686 C C . ARG A 1 87 ? -7.051 -0.174 16.790 1.00 93.81 87 ARG A C 1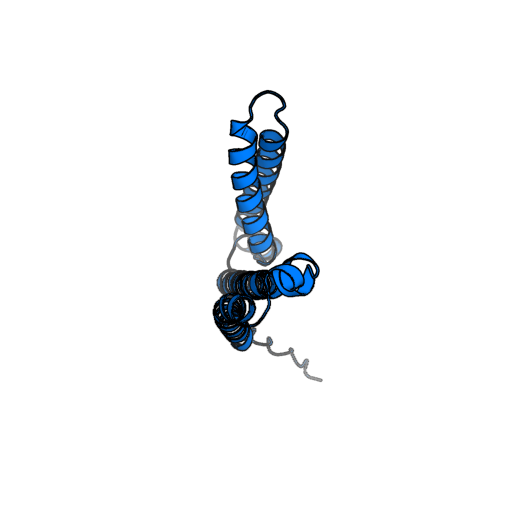
ATOM 688 O O . ARG A 1 87 ? -5.920 0.269 16.624 1.00 93.81 87 ARG A O 1
ATOM 695 N N . LEU A 1 88 ? -7.265 -1.379 17.324 1.00 94.88 88 LEU A N 1
ATOM 696 C CA . LEU A 1 88 ? -6.166 -2.253 17.747 1.00 94.88 88 LEU A CA 1
ATOM 697 C C . LEU A 1 88 ? -5.247 -2.628 16.573 1.00 94.88 88 LEU A C 1
ATOM 699 O O . LEU A 1 88 ? -4.027 -2.535 16.693 1.00 94.88 88 LEU A O 1
ATOM 703 N N . ILE A 1 89 ? -5.823 -3.016 15.431 1.00 96.00 89 ILE A N 1
ATOM 704 C CA . ILE A 1 89 ? -5.052 -3.375 14.231 1.00 96.00 89 ILE A CA 1
ATOM 705 C C . ILE A 1 89 ? -4.349 -2.141 13.649 1.00 96.00 89 ILE A C 1
ATOM 707 O O . ILE A 1 89 ? -3.169 -2.218 13.313 1.00 96.00 89 ILE A O 1
ATOM 711 N N . GLU A 1 90 ? -5.025 -0.990 13.606 1.00 95.62 90 GLU A N 1
ATOM 712 C CA . GLU A 1 90 ? -4.438 0.293 13.203 1.00 95.62 90 GLU A CA 1
ATOM 713 C C . GLU A 1 90 ? -3.192 0.640 14.042 1.00 95.62 90 GLU A C 1
ATOM 715 O O . GLU A 1 90 ? -2.136 0.936 13.482 1.00 95.62 90 GLU A O 1
ATOM 720 N N . TYR A 1 91 ? -3.263 0.512 15.372 1.00 97.12 91 TYR A N 1
ATOM 721 C CA . TYR A 1 91 ? -2.119 0.749 16.258 1.00 97.12 91 TYR A CA 1
ATOM 722 C C . TYR A 1 91 ? -0.976 -0.255 16.072 1.00 97.12 91 TYR A C 1
ATOM 724 O O . TYR A 1 91 ? 0.186 0.152 16.091 1.00 97.12 91 TYR A O 1
ATOM 732 N N . ILE A 1 92 ? -1.270 -1.543 15.863 1.00 97.81 92 ILE A N 1
ATOM 733 C CA . ILE A 1 92 ? -0.242 -2.561 15.578 1.00 97.81 92 ILE A CA 1
ATOM 734 C C . ILE A 1 92 ? 0.496 -2.221 14.275 1.00 97.81 92 ILE A C 1
ATOM 736 O O . ILE A 1 92 ? 1.723 -2.305 14.221 1.00 97.81 92 ILE A O 1
ATOM 740 N N . LEU A 1 93 ? -0.230 -1.784 13.243 1.00 97.50 93 LEU A N 1
ATOM 741 C CA . LEU A 1 93 ? 0.345 -1.386 11.958 1.00 97.50 93 LEU A CA 1
ATOM 742 C C . LEU A 1 93 ? 1.206 -0.120 12.076 1.00 97.50 93 LEU A C 1
ATOM 744 O O . LEU A 1 93 ? 2.326 -0.101 11.568 1.00 97.50 93 LEU A O 1
ATOM 748 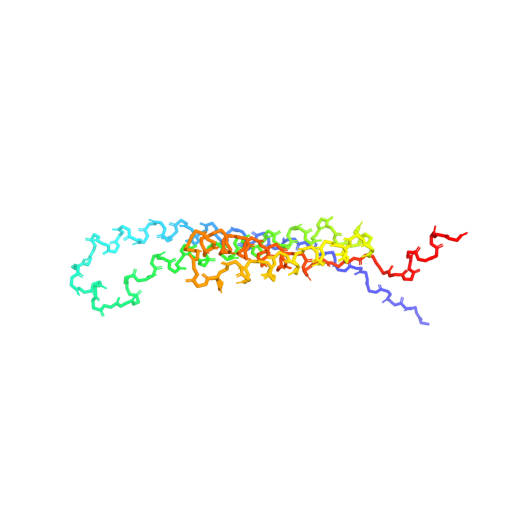N N . ILE A 1 94 ? 0.741 0.903 12.800 1.00 97.62 94 ILE A N 1
ATOM 749 C CA . ILE A 1 94 ? 1.529 2.114 13.091 1.00 97.62 94 ILE A CA 1
ATOM 750 C C . ILE A 1 94 ? 2.795 1.762 13.891 1.00 97.62 94 ILE A C 1
ATOM 752 O O . ILE A 1 94 ? 3.886 2.218 13.549 1.00 97.62 94 ILE A O 1
ATOM 756 N N . GLY A 1 95 ? 2.680 0.901 14.907 1.00 98.12 95 GLY A N 1
ATOM 757 C CA . GLY A 1 95 ? 3.819 0.400 15.678 1.00 98.12 95 GLY A CA 1
ATOM 758 C C . GLY A 1 95 ? 4.831 -0.359 14.813 1.00 98.12 95 GLY A C 1
ATOM 759 O O . GLY A 1 95 ? 6.033 -0.142 14.950 1.00 98.12 95 GLY A O 1
ATOM 760 N N . GLY A 1 96 ? 4.357 -1.178 13.868 1.00 97.75 96 GLY A N 1
ATOM 761 C CA . GLY A 1 96 ? 5.190 -1.867 12.878 1.00 97.75 96 GLY A CA 1
ATOM 762 C C . GLY A 1 96 ? 5.934 -0.911 11.941 1.00 97.75 96 GLY A C 1
ATOM 763 O O . GLY A 1 96 ? 7.122 -1.109 11.690 1.00 97.75 96 GLY A O 1
ATOM 764 N N . ILE A 1 97 ? 5.286 0.171 11.489 1.00 97.75 97 ILE A N 1
ATOM 765 C CA . ILE A 1 97 ? 5.936 1.236 10.705 1.00 97.75 97 ILE A CA 1
ATOM 766 C C . ILE A 1 97 ? 7.041 1.907 11.532 1.00 97.75 97 ILE A C 1
ATOM 768 O O . ILE A 1 97 ? 8.174 1.999 11.062 1.00 97.75 97 ILE A O 1
ATOM 772 N N . ILE A 1 98 ? 6.749 2.326 12.769 1.00 98.06 98 ILE A N 1
ATOM 773 C CA . ILE A 1 98 ? 7.726 2.979 13.659 1.00 98.06 98 ILE A CA 1
ATOM 774 C C . ILE A 1 98 ? 8.915 2.048 13.936 1.00 98.06 98 ILE A C 1
ATOM 776 O O . ILE A 1 98 ? 10.064 2.465 13.804 1.00 98.06 98 ILE A O 1
ATOM 780 N N . LEU A 1 99 ? 8.662 0.776 14.254 1.00 97.12 99 LEU A N 1
ATOM 781 C CA . LEU A 1 99 ? 9.707 -0.223 14.487 1.00 97.12 99 LEU A CA 1
ATOM 782 C C . LEU A 1 99 ? 10.545 -0.487 13.225 1.00 97.12 99 LEU A C 1
ATOM 784 O O . LEU A 1 99 ? 11.764 -0.625 13.314 1.00 97.12 99 LEU A O 1
ATOM 788 N N . GLY A 1 100 ? 9.913 -0.503 12.048 1.00 96.44 100 GLY A N 1
ATOM 789 C CA . GLY A 1 100 ? 10.588 -0.606 10.756 1.00 96.44 100 GLY A CA 1
ATOM 790 C C . GLY A 1 100 ? 11.516 0.581 10.480 1.00 96.44 100 GLY A C 1
ATOM 791 O O . GLY A 1 100 ? 12.673 0.370 10.119 1.00 96.44 100 GLY A O 1
ATOM 792 N N . ILE A 1 101 ? 11.053 1.813 10.737 1.00 96.56 101 ILE A N 1
ATOM 793 C CA . ILE A 1 101 ? 11.869 3.038 10.661 1.00 96.56 101 ILE A CA 1
ATOM 794 C C . ILE A 1 101 ? 13.069 2.922 11.607 1.00 96.56 101 ILE A C 1
ATOM 796 O O . ILE A 1 101 ? 14.209 3.053 11.166 1.00 96.56 101 ILE A O 1
ATOM 800 N N . VAL A 1 102 ? 12.838 2.622 12.890 1.00 96.12 102 VAL A N 1
ATOM 801 C CA . VAL A 1 102 ? 13.915 2.479 13.884 1.00 96.12 102 VAL A CA 1
ATOM 802 C C . VAL A 1 102 ? 14.937 1.436 13.429 1.00 96.12 102 VAL A C 1
ATOM 804 O O . VAL A 1 102 ? 16.131 1.720 13.462 1.00 96.12 102 VAL A O 1
ATOM 807 N N . GLY A 1 103 ? 14.490 0.276 12.933 1.00 93.75 103 GLY A N 1
ATOM 808 C CA . GLY A 1 103 ? 15.358 -0.770 12.384 1.00 93.75 103 GLY A CA 1
ATOM 809 C C . GLY A 1 103 ? 16.176 -0.324 11.165 1.00 93.75 103 GLY A C 1
ATOM 810 O O . GLY A 1 103 ? 17.350 -0.676 11.062 1.00 93.75 103 GLY A O 1
ATOM 811 N N . MET A 1 104 ? 15.599 0.490 10.274 1.00 94.62 104 MET A N 1
ATOM 812 C CA . MET A 1 104 ? 16.318 1.052 9.126 1.00 94.62 104 MET A CA 1
ATOM 813 C C . MET A 1 104 ? 17.417 2.038 9.527 1.00 94.62 104 MET A C 1
ATOM 815 O O . MET A 1 104 ? 18.490 2.024 8.929 1.00 94.62 104 MET A O 1
ATOM 819 N N . PHE A 1 105 ? 17.184 2.861 10.547 1.00 94.50 105 PHE A N 1
ATOM 820 C CA . PHE A 1 105 ? 18.112 3.912 10.973 1.00 94.50 105 PHE A CA 1
ATOM 821 C C . PHE A 1 105 ? 19.055 3.482 12.118 1.00 94.50 105 PHE A C 1
ATOM 823 O O . PHE A 1 105 ? 19.429 4.300 12.954 1.00 94.50 105 PHE A O 1
ATOM 830 N N . GLN A 1 106 ? 19.476 2.209 12.155 1.00 91.81 106 GLN A N 1
ATOM 831 C CA . GLN A 1 106 ? 20.518 1.716 13.073 1.00 91.81 106 GLN A CA 1
ATOM 832 C C . GLN A 1 106 ? 21.921 1.857 12.440 1.00 91.81 106 GLN A C 1
ATOM 834 O O . GLN A 1 106 ? 22.252 1.076 11.545 1.00 91.81 106 GLN A O 1
ATOM 839 N N . PRO A 1 107 ? 22.795 2.778 12.898 1.00 87.81 107 PRO A N 1
ATOM 840 C CA . PRO A 1 107 ? 24.075 3.037 12.228 1.00 87.81 107 PRO A CA 1
ATOM 841 C C . PRO A 1 107 ? 25.140 1.942 12.433 1.00 87.81 107 PRO A C 1
ATOM 843 O O . PRO A 1 107 ? 26.161 1.956 11.753 1.00 87.81 107 PRO A O 1
ATOM 846 N N . TRP A 1 108 ? 24.916 0.983 13.340 1.00 88.44 108 TRP A N 1
ATOM 847 C CA . TRP A 1 108 ? 25.849 -0.113 13.650 1.00 88.44 108 TRP A CA 1
ATOM 848 C C . TRP A 1 108 ? 25.420 -1.497 13.129 1.00 88.44 108 TRP A C 1
ATOM 850 O O . TRP A 1 108 ? 26.220 -2.428 13.181 1.00 88.44 108 TRP A O 1
ATOM 860 N N . LEU A 1 109 ? 24.182 -1.678 12.643 1.00 89.81 109 LEU A N 1
ATOM 861 C CA . LEU A 1 109 ? 23.646 -3.005 12.299 1.00 89.81 109 LEU A CA 1
ATOM 862 C C . LEU A 1 109 ? 23.005 -3.040 10.907 1.00 89.81 109 LEU A C 1
ATOM 864 O O . LEU A 1 109 ? 21.792 -2.937 10.754 1.00 89.81 109 LEU A O 1
ATOM 868 N N . PHE A 1 110 ? 23.818 -3.295 9.879 1.00 85.75 110 PHE A N 1
ATOM 869 C CA . PHE A 1 110 ? 23.362 -3.353 8.482 1.00 85.75 110 PHE A CA 1
ATOM 870 C C . PHE A 1 110 ? 22.264 -4.409 8.225 1.00 85.75 110 PHE A C 1
ATOM 872 O O . PHE A 1 110 ? 21.412 -4.239 7.356 1.00 85.75 110 PHE A O 1
ATOM 879 N N . ALA A 1 111 ? 22.218 -5.489 9.014 1.00 87.62 111 ALA A N 1
ATOM 880 C CA . ALA A 1 111 ? 21.134 -6.471 8.939 1.00 87.62 111 ALA A CA 1
ATOM 881 C C . ALA A 1 111 ? 19.765 -5.882 9.340 1.00 87.62 111 ALA A C 1
ATOM 883 O O . ALA A 1 111 ? 18.745 -6.253 8.753 1.00 87.62 111 ALA A O 1
ATOM 884 N N . ALA A 1 112 ? 19.738 -4.942 10.293 1.00 89.06 112 ALA A N 1
ATOM 885 C CA . ALA A 1 112 ? 18.517 -4.261 10.716 1.00 89.06 112 ALA A CA 1
ATOM 886 C C . ALA A 1 112 ? 17.951 -3.373 9.603 1.00 89.06 112 ALA A C 1
ATOM 888 O O . ALA A 1 112 ? 16.733 -3.299 9.477 1.00 89.06 112 ALA A O 1
ATOM 889 N N . PHE A 1 113 ? 18.793 -2.823 8.717 1.00 92.19 113 PHE A N 1
ATOM 890 C CA . PHE A 1 113 ? 18.325 -2.105 7.529 1.00 92.19 113 PHE A CA 1
ATOM 891 C C . PHE A 1 113 ? 17.432 -2.980 6.642 1.00 92.19 113 PHE A C 1
ATOM 893 O O . PHE A 1 113 ? 16.320 -2.585 6.295 1.00 92.19 113 PHE A O 1
ATOM 900 N N . ARG A 1 114 ? 17.873 -4.208 6.329 1.00 92.50 114 ARG A N 1
ATOM 901 C CA . ARG A 1 114 ? 17.103 -5.133 5.482 1.00 92.50 114 ARG A CA 1
ATOM 902 C C . ARG A 1 114 ? 15.785 -5.556 6.138 1.00 92.50 114 ARG A C 1
ATOM 904 O O . ARG A 1 114 ? 14.744 -5.529 5.486 1.00 92.50 114 ARG A O 1
ATOM 911 N N . TYR A 1 115 ? 15.819 -5.958 7.409 1.00 95.25 115 TYR A N 1
ATOM 912 C CA . TYR A 1 115 ? 14.610 -6.407 8.111 1.00 95.25 115 TYR A CA 1
ATOM 913 C C . TYR A 1 115 ? 13.654 -5.251 8.429 1.00 95.25 115 TYR A C 1
ATOM 915 O O . TYR A 1 115 ? 12.449 -5.404 8.252 1.00 95.25 115 TYR A O 1
ATOM 923 N N . GLY A 1 116 ? 14.185 -4.089 8.815 1.00 94.69 116 GLY A N 1
ATOM 924 C CA . GLY A 1 116 ? 13.431 -2.856 9.027 1.00 94.69 116 GLY A CA 1
ATOM 925 C C . GLY A 1 116 ? 12.729 -2.395 7.754 1.00 94.69 116 GLY A C 1
ATOM 926 O O . GLY A 1 116 ? 11.545 -2.083 7.809 1.00 94.69 116 GLY A O 1
ATOM 927 N N . PHE A 1 117 ? 13.399 -2.463 6.596 1.00 95.50 117 PHE A N 1
ATOM 928 C CA . PHE A 1 117 ? 12.781 -2.166 5.302 1.00 95.50 117 PHE A CA 1
ATOM 929 C C . PHE A 1 117 ? 11.615 -3.106 4.980 1.00 95.50 117 PHE A C 1
ATOM 931 O O . PHE A 1 117 ? 10.538 -2.631 4.627 1.00 95.50 117 PHE A O 1
ATOM 938 N N . TYR A 1 118 ? 11.782 -4.427 5.128 1.00 96.50 118 TYR A N 1
ATOM 939 C CA . TYR A 1 118 ? 10.683 -5.367 4.871 1.00 96.50 118 TYR A CA 1
ATOM 940 C C . TYR A 1 118 ? 9.522 -5.201 5.860 1.00 96.50 118 TYR A C 1
ATOM 942 O O . TYR A 1 118 ? 8.365 -5.252 5.442 1.00 96.50 118 TYR A O 1
ATOM 950 N N . LEU A 1 119 ? 9.810 -4.959 7.144 1.00 97.38 119 LEU A N 1
ATOM 951 C CA . LEU A 1 119 ? 8.795 -4.688 8.163 1.00 97.38 119 LEU A CA 1
ATOM 952 C C . LEU A 1 119 ? 8.035 -3.390 7.866 1.00 97.38 119 LEU A C 1
ATOM 954 O O . LEU A 1 119 ? 6.805 -3.389 7.902 1.00 97.38 119 LEU A O 1
ATOM 958 N N . LEU A 1 120 ? 8.750 -2.311 7.535 1.00 97.12 120 LEU A N 1
ATOM 959 C CA . LEU A 1 120 ? 8.174 -1.024 7.153 1.00 97.12 120 LEU A CA 1
ATOM 960 C C . LEU A 1 120 ? 7.298 -1.187 5.914 1.00 97.12 120 LEU A C 1
ATOM 962 O O . LEU A 1 120 ? 6.129 -0.829 5.958 1.00 97.12 120 LEU A O 1
ATOM 966 N N . LEU A 1 121 ? 7.816 -1.800 4.846 1.00 96.62 121 LEU A N 1
ATOM 967 C CA . LEU A 1 121 ? 7.083 -2.028 3.601 1.00 96.62 121 LEU A CA 1
ATOM 968 C C . LEU A 1 121 ? 5.792 -2.824 3.842 1.00 96.62 121 LEU A C 1
ATOM 970 O O . LEU A 1 121 ? 4.719 -2.394 3.422 1.00 96.62 121 LEU A O 1
ATOM 974 N N . ALA A 1 122 ? 5.875 -3.952 4.554 1.00 97.06 122 ALA A N 1
ATOM 975 C CA . ALA A 1 122 ? 4.716 -4.784 4.865 1.00 97.06 122 ALA A CA 1
ATOM 976 C C . ALA A 1 122 ? 3.693 -4.048 5.746 1.00 97.06 122 ALA A C 1
ATOM 978 O O . ALA A 1 122 ? 2.490 -4.131 5.485 1.00 97.06 122 ALA A O 1
ATOM 979 N N . SER A 1 123 ? 4.156 -3.292 6.748 1.00 97.56 123 SER A N 1
ATOM 980 C CA . SER A 1 123 ? 3.292 -2.523 7.651 1.00 97.56 123 SER A CA 1
ATOM 981 C C . SER A 1 123 ? 2.628 -1.349 6.930 1.00 97.56 123 SER A C 1
ATOM 983 O O . SER A 1 123 ? 1.431 -1.149 7.088 1.00 97.56 123 SER A O 1
ATOM 985 N N . THR A 1 124 ? 3.354 -0.616 6.079 1.00 97.06 124 THR A N 1
ATOM 986 C CA . THR A 1 124 ? 2.827 0.501 5.282 1.00 97.06 124 THR A CA 1
ATOM 987 C C . THR A 1 124 ? 1.810 0.028 4.247 1.00 97.06 124 THR A C 1
ATOM 989 O O . THR A 1 124 ? 0.734 0.612 4.154 1.00 97.06 124 THR A O 1
ATOM 992 N N . VAL A 1 125 ? 2.094 -1.049 3.506 1.00 96.69 125 VAL A N 1
ATOM 993 C CA . VAL A 1 125 ? 1.125 -1.646 2.570 1.00 96.69 125 VAL A CA 1
ATOM 994 C C . VAL A 1 125 ? -0.122 -2.101 3.336 1.00 96.69 125 VAL A C 1
ATOM 996 O O . VAL A 1 125 ? -1.233 -1.693 3.008 1.00 96.69 125 VAL A O 1
ATOM 999 N N . SER A 1 126 ? 0.044 -2.850 4.426 1.00 96.56 126 SER A N 1
ATOM 1000 C CA . SER A 1 126 ? -1.090 -3.312 5.237 1.00 96.56 126 SER A CA 1
ATOM 1001 C C . SER A 1 126 ? -1.895 -2.152 5.845 1.00 96.56 126 SER A C 1
ATOM 1003 O O . SER A 1 126 ? -3.119 -2.212 5.859 1.00 96.56 126 SER A O 1
ATOM 1005 N N . PHE A 1 127 ? -1.244 -1.065 6.272 1.00 96.88 127 PHE A N 1
ATOM 1006 C CA . PHE A 1 127 ? -1.887 0.158 6.771 1.00 96.88 127 PHE A CA 1
ATOM 1007 C C . PHE A 1 127 ? -2.681 0.900 5.688 1.00 96.88 127 PHE A C 1
ATOM 1009 O O . PHE A 1 127 ? -3.809 1.333 5.929 1.00 96.88 127 PHE A O 1
ATOM 1016 N N . ILE A 1 128 ? -2.142 1.002 4.469 1.00 95.06 128 ILE A N 1
ATOM 1017 C CA . ILE A 1 128 ? -2.870 1.568 3.325 1.00 95.06 128 ILE A CA 1
ATOM 1018 C C . ILE A 1 128 ? -4.118 0.725 3.030 1.00 95.06 128 ILE A C 1
ATOM 1020 O O . ILE A 1 128 ? -5.191 1.286 2.831 1.00 95.06 128 ILE A O 1
ATOM 1024 N N . ALA A 1 129 ? -4.020 -0.607 3.056 1.00 94.81 129 ALA A N 1
ATOM 1025 C CA . ALA A 1 129 ? -5.182 -1.472 2.856 1.00 94.81 129 ALA A CA 1
ATOM 1026 C C . ALA A 1 129 ? -6.205 -1.377 4.005 1.00 94.81 129 ALA A C 1
ATOM 1028 O O . ALA A 1 129 ? -7.409 -1.360 3.750 1.00 94.81 129 ALA A O 1
ATOM 1029 N N . TRP A 1 130 ? -5.739 -1.280 5.255 1.00 95.56 130 TRP A N 1
ATOM 1030 C CA . TRP A 1 130 ? -6.594 -1.209 6.443 1.00 95.56 130 TRP A CA 1
ATOM 1031 C C . TRP A 1 130 ? -7.355 0.118 6.547 1.00 95.56 130 TRP A C 1
ATOM 1033 O O . TRP A 1 130 ? -8.552 0.111 6.818 1.00 95.56 130 TRP A O 1
ATOM 1043 N N . SER A 1 131 ? -6.703 1.245 6.245 1.00 92.44 131 SER A N 1
ATOM 1044 C CA . SER A 1 131 ? -7.299 2.592 6.328 1.00 92.44 131 SER A CA 1
ATOM 1045 C C . SER A 1 131 ? -8.442 2.853 5.335 1.00 92.44 131 SER A C 1
ATOM 1047 O O . SER A 1 131 ? -9.175 3.829 5.475 1.00 92.44 131 SER A O 1
ATOM 1049 N N . HIS A 1 132 ? -8.642 1.971 4.350 1.00 91.94 132 HIS A N 1
ATOM 1050 C CA . HIS A 1 132 ? -9.785 2.010 3.431 1.00 91.94 132 HIS A CA 1
ATOM 1051 C C . HIS A 1 132 ? -11.016 1.234 3.943 1.00 91.94 132 HIS A C 1
ATOM 1053 O O . HIS A 1 132 ? -12.058 1.232 3.278 1.00 91.94 132 HIS A O 1
ATOM 1059 N N . ILE A 1 133 ? -10.914 0.565 5.097 1.00 91.88 133 ILE A N 1
ATOM 1060 C CA . ILE A 1 133 ? -12.015 -0.171 5.723 1.00 91.88 133 ILE A CA 1
ATOM 1061 C C . ILE A 1 133 ? -12.785 0.769 6.652 1.00 91.88 133 ILE A C 1
ATOM 1063 O O . ILE A 1 133 ? -12.211 1.370 7.553 1.00 91.88 133 ILE A O 1
ATOM 1067 N N . THR A 1 134 ? -14.104 0.855 6.484 1.00 90.00 134 THR A N 1
ATOM 1068 C CA . THR A 1 134 ? -14.969 1.617 7.399 1.00 90.00 134 THR A CA 1
ATOM 1069 C C . THR A 1 134 ? -15.496 0.706 8.520 1.00 90.00 134 THR A C 1
ATOM 1071 O O . THR A 1 134 ? -16.267 -0.217 8.208 1.00 90.00 134 THR A O 1
ATOM 1074 N N . PRO A 1 135 ? -15.117 0.921 9.797 1.00 89.12 135 PRO A N 1
ATOM 1075 C CA . PRO A 1 135 ? -15.649 0.156 10.926 1.00 89.12 135 PRO A CA 1
ATOM 1076 C C . PRO A 1 135 ? -17.127 0.478 11.198 1.00 89.12 135 PRO A C 1
ATOM 1078 O O . PRO A 1 135 ? -17.686 1.422 10.641 1.00 89.12 135 PRO A O 1
ATOM 1081 N N . VAL A 1 136 ? -17.757 -0.320 12.063 1.00 87.06 136 VAL A N 1
ATOM 1082 C CA . VAL A 1 136 ? -19.084 -0.019 12.633 1.00 87.06 136 VAL A CA 1
ATOM 1083 C C . VAL A 1 136 ? -18.983 1.234 13.527 1.00 87.06 136 VAL A C 1
ATOM 1085 O O . VAL A 1 136 ? -17.999 1.328 14.270 1.00 87.06 136 VAL A O 1
ATOM 1088 N N . PRO A 1 137 ? -19.948 2.179 13.481 1.00 80.81 137 PRO A N 1
ATOM 1089 C CA . PRO A 1 137 ? -19.970 3.351 14.358 1.00 80.81 137 PRO A CA 1
ATOM 1090 C C . PRO A 1 137 ? -19.915 2.988 15.846 1.00 80.81 137 PRO A C 1
ATOM 1092 O O . PRO A 1 137 ? -20.496 1.995 16.284 1.00 80.81 137 PRO A O 1
ATOM 1095 N N . GLU A 1 138 ? -19.233 3.814 16.639 1.00 72.50 138 GLU A N 1
ATOM 1096 C CA . GLU A 1 138 ? -19.069 3.574 18.079 1.00 72.50 138 GLU A CA 1
ATOM 1097 C C . GLU A 1 138 ? -20.403 3.692 18.845 1.00 72.50 138 GLU A C 1
ATOM 1099 O O . GLU A 1 138 ? -20.644 2.922 19.771 1.00 72.50 138 GLU A O 1
ATOM 1104 N N . GLU A 1 139 ? -21.320 4.554 18.393 1.00 68.62 139 GLU A N 1
ATOM 1105 C CA . GLU A 1 139 ? -22.665 4.721 18.971 1.00 68.62 139 GLU A CA 1
ATOM 1106 C C . GLU A 1 139 ? -23.519 3.440 18.876 1.00 68.62 139 GLU A C 1
ATOM 1108 O O . GLU A 1 139 ? -24.115 3.016 19.867 1.00 68.62 139 GLU A O 1
ATOM 1113 N N . GLU A 1 140 ? -23.521 2.761 17.721 1.00 62.78 140 GLU A N 1
ATOM 1114 C CA . GLU A 1 140 ? -24.220 1.474 17.549 1.00 62.78 140 GLU A CA 1
ATOM 1115 C C . GLU A 1 140 ? -23.591 0.349 18.385 1.00 62.78 140 GLU A C 1
ATOM 1117 O O . GLU A 1 140 ? -24.279 -0.601 18.762 1.00 62.78 140 GLU A O 1
ATOM 1122 N N . ALA A 1 141 ? -22.291 0.438 18.685 1.00 59.56 141 ALA A N 1
ATOM 1123 C CA . ALA A 1 141 ? -21.620 -0.520 19.557 1.00 59.56 141 ALA A CA 1
ATOM 1124 C C . ALA A 1 141 ? -22.023 -0.321 21.028 1.00 59.56 141 ALA A C 1
ATOM 1126 O O . ALA A 1 141 ? -22.305 -1.303 21.708 1.00 59.56 141 ALA A O 1
ATOM 1127 N N . VAL A 1 142 ? -22.120 0.929 21.500 1.00 61.97 142 VAL A N 1
ATOM 1128 C CA . VAL A 1 142 ? -22.552 1.241 22.876 1.00 61.97 142 VAL A CA 1
ATOM 1129 C C . VAL A 1 142 ? -23.984 0.765 23.138 1.00 61.97 142 VAL A C 1
ATOM 1131 O O . VAL A 1 142 ? -24.243 0.193 24.190 1.00 61.97 142 VAL A O 1
ATOM 1134 N N . ILE A 1 143 ? -24.903 0.926 22.178 1.00 61.81 143 ILE A N 1
ATOM 1135 C CA . ILE A 1 143 ? -26.313 0.515 22.334 1.00 61.81 143 ILE A CA 1
ATOM 1136 C C . ILE A 1 143 ? -26.484 -1.017 22.409 1.00 61.81 143 ILE A C 1
ATOM 1138 O O . ILE A 1 143 ? -27.484 -1.492 22.936 1.00 61.81 143 ILE A O 1
ATOM 1142 N N . ARG A 1 144 ? -25.530 -1.811 21.900 1.00 58.94 144 ARG A N 1
ATOM 1143 C CA . ARG A 1 144 ? -25.593 -3.288 21.942 1.00 58.94 144 ARG A CA 1
ATOM 1144 C C . ARG A 1 144 ? -24.978 -3.916 23.194 1.00 58.94 144 ARG A C 1
ATOM 1146 O O . ARG A 1 144 ? -25.191 -5.107 23.409 1.00 58.94 144 ARG A O 1
ATOM 1153 N N . ASP A 1 145 ? -24.225 -3.137 23.969 1.00 58.59 145 ASP A N 1
ATOM 1154 C CA . ASP A 1 145 ? -23.546 -3.565 25.199 1.00 58.59 145 ASP A CA 1
ATOM 1155 C C . ASP A 1 145 ? -24.339 -3.159 26.478 1.00 58.59 145 ASP A C 1
ATOM 1157 O O . ASP A 1 145 ? -23.813 -3.290 27.586 1.00 58.59 145 ASP A O 1
ATOM 1161 N N . VAL A 1 146 ? -25.588 -2.673 26.331 1.00 54.12 146 VAL A N 1
ATOM 1162 C CA . VAL A 1 146 ? -26.533 -2.253 27.399 1.00 54.12 146 VAL A CA 1
ATOM 1163 C C . VAL A 1 146 ? -27.812 -3.092 27.357 1.00 54.12 146 VAL A C 1
ATOM 1165 O O . VAL A 1 146 ? -28.245 -3.521 28.449 1.00 54.12 146 VAL A O 1
#

Radius of gyration: 22.42 Å; chains: 1; bounding box: 71×24×59 Å

pLDDT: mean 84.6, std 12.85, range [46.91, 98.12]

Foldseek 3Di:
DDDPPPPPPPDDDPVVLLVQLVVLQVCLVVLQVVLVVPDDPVVLVVDVCSVCVSVVSNVVSVVSVLVVVLVVVQSVAAAPAAPVRLVVLLVVLVVLLVCLVVLLPDPPDPVSVVVSVVSNVVSVSVNVSSVSHHYHDPVVVVVVVD

Sequence (146 aa):
MAEQDPTPKKRRVPIGLPITAVLFLLLGLFVAPTLTASFPQEQLNRNALLSGIGFLMVFISIILFYISAIWWLALRLNGKVAYKTYRLIEYILIGGIILGIVGMFQPWLFAAFRYGFYLLLASTVSFIAWSHITPVPEEEAVIRDV